Protein AF-K1UP90-F1 (afdb_monomer_lite)

InterPro domains:
  IPR000192 Aminotransferase class V domain [PF00266] (1-72)
  IPR015421 Pyridoxal phosphate-dependent transferase, major domain [G3DSA:3.40.640.10] (2-73)
  IPR015424 Pyridoxal phosphate-dependent transferase [SSF53383] (2-72)

Secondary structure (DSSP, 8-state):
-HHHHHHHHHHHT--GGG----SSHHHHHHHHHHHHHHHTTTT--EEE--TTS-HHHHHHHHHHHTTT-EEE-

Sequence (73 aa):
MDHARQTIADSLGAKPEEIYFTAGGSESDNWALKATAEAYASKGKHIITTKIEHHAILHTCEYLEKRGFEITI

Foldseek 3Di:
DQVVLVVVCVVVVHDSVPDDDDPDDLVVLLCVPVVVQVVCVVVAQEEEDDPPDDPSNVVSVVVSVVVVHHYHD

Structure (mmCIF, N/CA/C/O backbone):
data_AF-K1UP90-F1
#
_entry.id   AF-K1UP90-F1
#
loop_
_atom_site.group_PDB
_atom_site.id
_atom_site.type_symbol
_atom_site.label_atom_id
_atom_site.label_alt_id
_atom_site.label_comp_id
_atom_site.label_asym_id
_atom_site.label_entity_id
_atom_site.label_seq_id
_atom_site.pdbx_PDB_ins_code
_atom_site.Cartn_x
_atom_site.Cartn_y
_atom_site.Cartn_z
_atom_site.occupancy
_atom_site.B_iso_or_equiv
_atom_site.auth_seq_id
_atom_site.auth_comp_id
_atom_site.auth_asym_id
_atom_site.auth_atom_id
_atom_site.pdbx_PDB_model_num
ATOM 1 N N . MET A 1 1 ? 11.531 8.262 -21.154 1.00 58.81 1 MET A N 1
ATOM 2 C CA . MET A 1 1 ? 10.848 7.744 -19.947 1.00 58.81 1 MET A CA 1
ATOM 3 C C . MET A 1 1 ? 10.071 6.470 -20.250 1.00 58.81 1 MET A C 1
ATOM 5 O O . MET A 1 1 ? 10.119 5.557 -19.437 1.00 58.81 1 MET A O 1
ATOM 9 N N . ASP A 1 2 ? 9.439 6.372 -21.421 1.00 69.25 2 ASP A N 1
ATOM 10 C CA . ASP A 1 2 ? 8.577 5.233 -21.776 1.00 69.25 2 ASP A CA 1
ATOM 11 C C .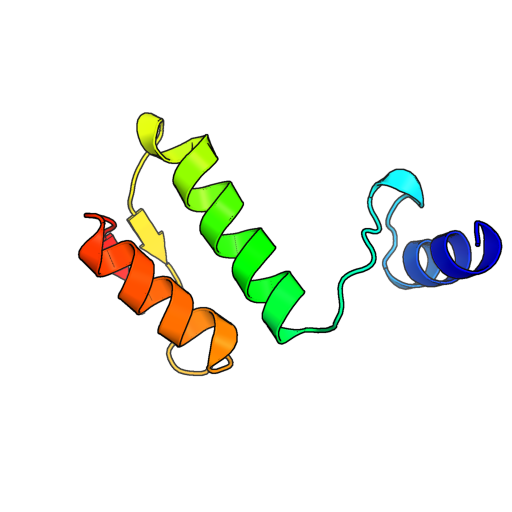 ASP A 1 2 ? 9.304 3.881 -21.787 1.00 69.25 2 ASP A C 1
ATOM 13 O O . ASP A 1 2 ? 8.766 2.904 -21.280 1.00 69.25 2 ASP A O 1
ATOM 17 N N . HIS A 1 3 ? 10.571 3.832 -22.221 1.00 89.19 3 HIS A N 1
ATOM 18 C CA . HIS A 1 3 ? 11.362 2.594 -22.169 1.00 89.19 3 HIS A CA 1
ATOM 19 C C . HIS A 1 3 ? 11.575 2.053 -20.750 1.00 89.19 3 HIS A C 1
ATOM 21 O O . HIS A 1 3 ? 11.415 0.860 -20.538 1.00 89.19 3 HIS A O 1
ATOM 27 N N . ALA A 1 4 ? 11.894 2.906 -19.768 1.00 95.12 4 ALA A N 1
ATOM 28 C CA . ALA A 1 4 ? 12.107 2.451 -18.390 1.00 95.12 4 ALA A CA 1
ATOM 29 C C . ALA A 1 4 ? 10.811 1.904 -17.777 1.00 95.12 4 ALA A C 1
ATOM 31 O O . ALA A 1 4 ? 10.825 0.892 -17.080 1.00 95.12 4 ALA A O 1
ATOM 32 N N . ARG A 1 5 ? 9.684 2.559 -18.081 1.00 96.50 5 ARG A N 1
ATOM 33 C CA . ARG A 1 5 ? 8.358 2.116 -17.653 1.00 96.50 5 ARG A CA 1
ATOM 34 C C . ARG A 1 5 ? 8.008 0.759 -18.262 1.00 96.50 5 ARG A C 1
ATOM 36 O O . ARG A 1 5 ? 7.607 -0.132 -17.525 1.00 96.50 5 ARG A O 1
ATOM 43 N N . GLN A 1 6 ? 8.242 0.592 -19.565 1.00 96.94 6 GLN A N 1
ATOM 44 C CA . GLN A 1 6 ? 8.053 -0.679 -20.265 1.00 96.94 6 GLN A CA 1
ATOM 45 C C . GLN A 1 6 ? 8.924 -1.790 -19.667 1.00 96.94 6 GLN A C 1
ATOM 47 O O . GLN A 1 6 ? 8.412 -2.854 -19.354 1.00 96.94 6 GLN A O 1
ATOM 52 N N . THR A 1 7 ? 10.213 -1.534 -19.422 1.00 97.69 7 THR A N 1
ATOM 53 C CA . THR A 1 7 ? 11.125 -2.536 -18.846 1.00 97.69 7 THR A CA 1
ATOM 54 C C . THR A 1 7 ? 10.679 -3.017 -17.463 1.00 97.69 7 THR A C 1
ATOM 56 O O . THR A 1 7 ? 10.773 -4.206 -17.169 1.00 97.69 7 THR A O 1
ATOM 59 N N . ILE A 1 8 ? 10.195 -2.110 -16.609 1.00 96.94 8 ILE A N 1
ATOM 60 C CA . ILE A 1 8 ? 9.659 -2.473 -15.288 1.00 96.94 8 ILE A CA 1
ATOM 61 C C . ILE A 1 8 ? 8.330 -3.225 -15.433 1.00 96.94 8 ILE A C 1
ATOM 63 O O . ILE A 1 8 ? 8.105 -4.209 -14.739 1.00 96.94 8 ILE A O 1
ATOM 67 N N . ALA A 1 9 ? 7.454 -2.783 -16.336 1.00 97.62 9 ALA A N 1
ATOM 68 C CA . ALA A 1 9 ? 6.173 -3.436 -16.577 1.00 97.62 9 ALA A CA 1
ATOM 69 C C . ALA A 1 9 ? 6.355 -4.882 -17.065 1.00 97.62 9 ALA A C 1
ATOM 71 O O . ALA A 1 9 ? 5.748 -5.795 -16.507 1.00 97.62 9 ALA A O 1
ATOM 72 N N . ASP A 1 10 ? 7.264 -5.104 -18.017 1.00 97.75 10 ASP A N 1
ATOM 73 C CA . ASP A 1 10 ? 7.566 -6.427 -18.570 1.00 97.75 10 ASP A CA 1
ATOM 74 C C . ASP A 1 10 ? 8.107 -7.392 -17.505 1.00 97.75 10 ASP A C 1
ATOM 76 O O . ASP A 1 10 ? 7.754 -8.571 -17.508 1.00 97.75 10 ASP A O 1
ATOM 80 N N . SER A 1 11 ? 8.931 -6.913 -16.563 1.00 98.00 11 SER A N 1
ATOM 81 C CA . SER A 1 11 ? 9.478 -7.761 -15.493 1.00 98.00 11 SER A CA 1
ATOM 82 C C . SER A 1 11 ? 8.444 -8.144 -14.429 1.00 98.00 11 SER A C 1
ATOM 84 O O . SER A 1 11 ? 8.621 -9.152 -13.744 1.00 98.00 11 SER A O 1
ATOM 86 N N . LEU A 1 12 ? 7.362 -7.369 -14.314 1.00 97.19 12 LEU A N 1
ATOM 87 C CA . LEU A 1 12 ? 6.268 -7.582 -13.365 1.00 97.19 12 LEU A CA 1
ATOM 88 C C . LEU A 1 12 ? 5.016 -8.203 -14.009 1.00 97.19 12 LEU A C 1
ATOM 90 O O . LEU A 1 12 ? 4.077 -8.545 -13.294 1.00 97.19 12 LEU A O 1
ATOM 94 N N . GLY A 1 13 ? 4.978 -8.349 -15.340 1.00 97.50 13 GLY A N 1
ATOM 95 C CA . GLY A 1 13 ? 3.783 -8.784 -16.072 1.00 97.50 13 GLY A CA 1
ATOM 96 C C . GLY A 1 13 ? 2.638 -7.761 -16.044 1.00 97.50 13 GLY A C 1
ATOM 97 O O . GLY A 1 13 ? 1.474 -8.144 -16.156 1.00 97.50 13 GLY A O 1
ATOM 98 N N . ALA A 1 14 ? 2.963 -6.480 -15.868 1.00 97.56 14 ALA A N 1
ATOM 99 C CA . ALA A 1 14 ? 2.018 -5.368 -15.826 1.00 97.56 14 ALA A CA 1
ATOM 100 C C . ALA A 1 14 ? 1.984 -4.617 -17.166 1.00 97.56 14 ALA A C 1
ATOM 102 O O . ALA A 1 14 ? 2.819 -4.828 -18.048 1.00 97.56 14 ALA A O 1
ATOM 103 N N . LYS A 1 15 ? 1.033 -3.698 -17.321 1.00 97.56 15 LYS A N 1
ATOM 104 C CA . LYS A 1 15 ? 1.045 -2.719 -18.411 1.00 97.56 15 LYS A CA 1
ATOM 105 C C . LYS A 1 15 ? 1.893 -1.507 -18.025 1.00 97.56 15 LYS A C 1
ATOM 107 O O . LYS A 1 15 ? 1.919 -1.136 -16.850 1.00 97.56 15 LYS A O 1
ATOM 112 N N . PRO A 1 16 ? 2.539 -0.822 -18.984 1.00 96.31 16 PRO A N 1
ATOM 113 C CA . PRO A 1 16 ? 3.283 0.397 -18.692 1.00 96.31 16 PRO A CA 1
ATOM 114 C C . PRO A 1 16 ? 2.441 1.426 -17.935 1.00 96.31 16 PRO A C 1
ATOM 116 O O . PRO A 1 16 ? 2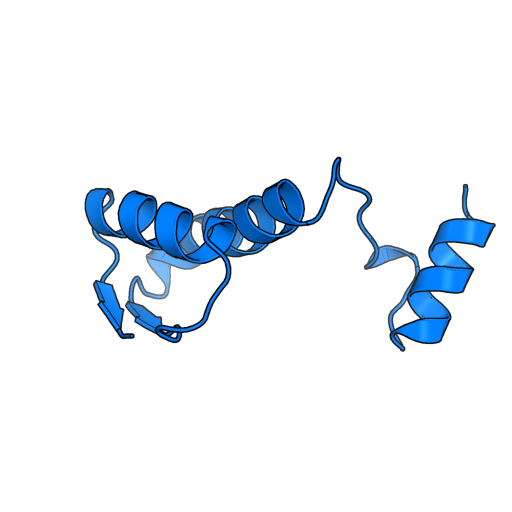.942 2.036 -16.999 1.00 96.31 16 PRO A O 1
ATOM 119 N N . GLU A 1 17 ? 1.156 1.577 -18.268 1.00 96.38 17 GLU A N 1
ATOM 120 C CA . GLU A 1 17 ? 0.261 2.551 -17.626 1.00 96.38 17 GLU A CA 1
ATOM 121 C C . GLU A 1 17 ? -0.022 2.249 -16.143 1.00 96.38 17 GLU A C 1
ATOM 123 O O . GLU A 1 17 ? -0.472 3.137 -15.423 1.00 96.38 17 GLU A O 1
ATOM 128 N N . GLU A 1 18 ? 0.261 1.030 -15.673 1.00 96.06 18 GLU A N 1
ATOM 129 C CA . GLU A 1 18 ? 0.092 0.607 -14.275 1.00 96.06 18 GLU A CA 1
ATOM 130 C C . GLU A 1 18 ? 1.332 0.902 -13.415 1.00 96.06 18 GLU A C 1
ATOM 132 O O . GLU A 1 18 ? 1.282 0.811 -12.189 1.00 96.06 18 GLU A O 1
ATOM 137 N N . ILE A 1 19 ? 2.455 1.281 -14.033 1.00 96.62 19 ILE A N 1
ATOM 138 C CA . ILE A 1 19 ? 3.681 1.631 -13.315 1.00 96.62 19 ILE A CA 1
ATOM 139 C C . ILE A 1 19 ? 3.622 3.103 -12.924 1.00 96.62 19 ILE A C 1
ATOM 141 O O . ILE A 1 19 ? 3.559 3.971 -13.791 1.00 96.62 19 ILE A O 1
ATOM 145 N N . TYR A 1 20 ? 3.743 3.402 -11.633 1.00 95.88 20 TYR A N 1
ATOM 146 C CA . TYR A 1 20 ? 3.842 4.765 -11.107 1.00 95.88 20 TYR A CA 1
ATOM 147 C C . TYR A 1 20 ? 5.209 4.963 -10.451 1.00 95.88 20 TYR A C 1
ATOM 149 O O . TYR A 1 20 ? 5.618 4.176 -9.601 1.00 95.88 20 TYR A O 1
ATOM 157 N N . PHE A 1 21 ? 5.931 6.010 -10.858 1.00 96.38 21 PHE A N 1
ATOM 158 C CA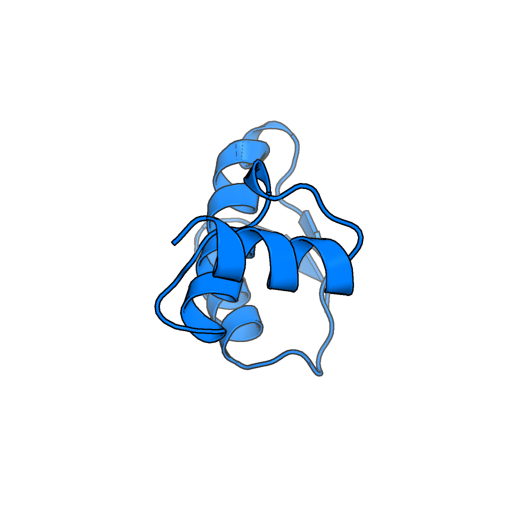 . PHE A 1 21 ? 7.207 6.358 -10.235 1.00 96.38 21 PHE A CA 1
ATOM 159 C C . PHE A 1 21 ? 6.948 7.207 -8.992 1.00 96.38 21 PHE A C 1
ATOM 161 O O . PHE A 1 21 ? 6.311 8.255 -9.085 1.00 96.38 21 PHE A O 1
ATOM 168 N N . THR A 1 22 ? 7.472 6.755 -7.859 1.00 96.75 22 THR A N 1
ATOM 169 C CA . THR A 1 22 ? 7.506 7.468 -6.576 1.00 96.75 22 THR A CA 1
ATOM 170 C C . THR A 1 22 ? 8.965 7.755 -6.201 1.00 96.75 22 THR A C 1
ATOM 172 O O . THR A 1 22 ? 9.894 7.329 -6.894 1.00 96.75 22 THR A O 1
ATOM 175 N N . ALA A 1 23 ? 9.199 8.462 -5.101 1.00 96.44 23 ALA A N 1
ATOM 176 C CA . ALA A 1 23 ? 10.526 8.708 -4.548 1.00 96.44 23 ALA A CA 1
ATOM 177 C C . ALA A 1 23 ? 11.166 7.458 -3.908 1.00 96.44 23 ALA A C 1
ATOM 179 O O . ALA A 1 23 ? 12.359 7.480 -3.602 1.00 96.44 23 ALA A O 1
ATOM 180 N N . GLY A 1 24 ? 10.414 6.369 -3.701 1.00 96.44 24 GLY A N 1
ATOM 181 C CA . GLY A 1 24 ? 10.937 5.106 -3.176 1.00 96.44 24 GLY A CA 1
ATOM 182 C C . GLY A 1 24 ? 9.877 4.216 -2.522 1.00 96.44 24 GLY A C 1
ATOM 183 O O . GLY A 1 24 ? 8.700 4.565 -2.460 1.00 96.44 24 GLY A O 1
ATOM 184 N N . GLY A 1 25 ? 10.318 3.071 -1.984 1.00 96.56 25 GLY A N 1
ATOM 185 C CA . GLY A 1 25 ? 9.434 2.054 -1.392 1.00 96.56 25 GLY A CA 1
ATOM 186 C C . GLY A 1 25 ? 8.535 2.594 -0.277 1.00 96.56 25 GLY A C 1
ATOM 187 O O . GLY A 1 25 ? 7.334 2.364 -0.298 1.00 96.56 25 GLY A O 1
ATOM 188 N N . SER A 1 26 ? 9.077 3.414 0.630 1.00 96.81 26 SER A N 1
ATOM 189 C CA . SER A 1 26 ? 8.288 4.001 1.721 1.00 96.81 26 SER A CA 1
ATOM 190 C C . SER A 1 26 ? 7.139 4.893 1.237 1.00 96.81 26 SER A C 1
ATOM 192 O O . SER A 1 26 ? 6.078 4.898 1.861 1.00 96.81 26 SER A O 1
ATOM 194 N N . GLU A 1 27 ? 7.334 5.655 0.153 1.00 97.75 27 GLU A N 1
ATOM 195 C CA . GLU A 1 27 ? 6.264 6.477 -0.429 1.00 97.75 27 GLU A CA 1
ATOM 196 C C . GLU A 1 27 ? 5.243 5.602 -1.159 1.00 97.75 27 GLU A C 1
ATOM 198 O O . GLU A 1 27 ? 4.043 5.810 -0.987 1.00 97.75 27 GLU A O 1
ATOM 203 N N . SER A 1 28 ? 5.704 4.593 -1.907 1.00 98.06 28 SER A N 1
ATOM 204 C CA . SER A 1 28 ? 4.830 3.626 -2.581 1.00 98.06 28 SER A CA 1
ATOM 205 C C . SER A 1 28 ? 3.910 2.897 -1.600 1.00 98.06 28 SER A C 1
ATOM 207 O O . SER A 1 28 ? 2.702 2.870 -1.822 1.00 98.06 28 SER A O 1
ATOM 209 N N . ASP A 1 29 ? 4.456 2.376 -0.498 1.00 98.12 29 ASP A N 1
ATOM 210 C CA . ASP A 1 29 ? 3.700 1.671 0.544 1.00 98.12 29 ASP A CA 1
ATOM 211 C C . ASP A 1 29 ? 2.644 2.585 1.179 1.00 98.12 29 ASP A C 1
ATOM 213 O O . ASP A 1 29 ? 1.467 2.228 1.283 1.00 98.12 29 ASP A O 1
ATOM 217 N N . ASN A 1 30 ? 3.053 3.804 1.554 1.00 96.94 30 ASN A N 1
ATOM 218 C CA . ASN A 1 30 ? 2.150 4.789 2.146 1.00 96.94 30 ASN A CA 1
ATOM 219 C C . ASN A 1 30 ? 1.023 5.162 1.184 1.00 96.94 30 ASN A C 1
ATOM 221 O O . ASN A 1 30 ? -0.136 5.221 1.594 1.00 96.94 30 ASN A O 1
ATOM 225 N N . TRP A 1 31 ? 1.350 5.426 -0.083 1.00 97.81 31 TRP A N 1
ATOM 226 C CA . TRP A 1 31 ? 0.362 5.797 -1.087 1.00 97.81 31 TRP A CA 1
ATOM 227 C C . TRP A 1 31 ? -0.622 4.658 -1.336 1.00 97.81 31 TRP A C 1
ATOM 229 O O . TRP A 1 31 ? -1.829 4.872 -1.212 1.00 97.81 31 TRP A O 1
ATOM 239 N N . ALA A 1 32 ? -0.120 3.450 -1.603 1.00 97.69 32 ALA A N 1
ATOM 240 C CA . ALA A 1 32 ? -0.944 2.285 -1.897 1.00 97.69 32 ALA A CA 1
ATOM 241 C C . ALA A 1 32 ? -1.921 1.977 -0.757 1.00 97.69 32 ALA A C 1
ATOM 243 O O . ALA A 1 32 ? -3.114 1.799 -1.008 1.00 97.69 32 ALA A O 1
ATOM 244 N N . LEU A 1 33 ? -1.452 1.974 0.494 1.00 97.88 33 LEU A N 1
ATOM 245 C CA . LEU A 1 33 ? -2.287 1.631 1.642 1.00 97.88 33 LEU A CA 1
ATOM 246 C C . LEU A 1 33 ? -3.242 2.766 2.024 1.00 97.88 33 LEU A C 1
ATOM 248 O O . LEU A 1 33 ? -4.454 2.558 2.102 1.00 97.88 33 LEU A O 1
ATOM 252 N N . LYS A 1 34 ? -2.725 3.984 2.227 1.00 97.25 34 LYS A N 1
ATOM 253 C CA . LYS A 1 34 ? -3.543 5.113 2.684 1.00 97.25 34 LYS A CA 1
ATOM 254 C C . LYS A 1 34 ? -4.585 5.513 1.645 1.00 97.25 34 LYS A C 1
ATOM 256 O O . LYS A 1 34 ? -5.755 5.651 1.996 1.00 97.25 34 LYS A O 1
ATOM 261 N N . ALA A 1 35 ? -4.185 5.694 0.384 1.00 97.00 35 ALA A N 1
ATOM 262 C CA . ALA A 1 35 ? -5.110 6.160 -0.647 1.00 97.00 35 ALA A CA 1
ATOM 263 C C . ALA A 1 35 ? -6.223 5.135 -0.892 1.00 97.00 35 ALA A C 1
ATOM 265 O O . ALA A 1 35 ? -7.386 5.516 -1.006 1.00 97.00 35 ALA A O 1
ATOM 266 N N . THR A 1 36 ? -5.890 3.841 -0.899 1.00 97.56 36 THR A N 1
ATOM 267 C CA . THR A 1 36 ? -6.878 2.767 -1.057 1.00 97.56 36 THR A CA 1
ATOM 268 C C . THR A 1 36 ? -7.837 2.714 0.129 1.00 97.56 36 THR A C 1
ATOM 270 O O . THR A 1 36 ? -9.052 2.709 -0.072 1.00 97.56 36 THR A O 1
ATOM 273 N N . ALA A 1 37 ? -7.319 2.732 1.361 1.00 97.69 37 ALA A N 1
ATOM 274 C CA . ALA A 1 37 ? -8.143 2.706 2.566 1.00 97.69 37 ALA A CA 1
ATOM 275 C C . ALA A 1 37 ? -9.129 3.885 2.606 1.00 97.69 37 ALA A C 1
ATOM 277 O O . ALA A 1 37 ? -10.318 3.700 2.863 1.00 97.69 37 ALA A O 1
ATOM 278 N N . GLU A 1 38 ? -8.662 5.097 2.296 1.00 96.38 38 GLU A N 1
ATOM 279 C CA . GLU A 1 38 ? -9.497 6.300 2.302 1.00 96.38 38 GLU A CA 1
ATOM 280 C C . GLU A 1 38 ? -10.510 6.316 1.148 1.00 96.38 38 GLU A C 1
ATOM 282 O O . GLU A 1 38 ? -11.679 6.637 1.372 1.00 96.38 38 GLU A O 1
ATOM 287 N N . ALA A 1 39 ? -10.108 5.915 -0.064 1.00 97.88 39 ALA A N 1
ATOM 288 C CA . ALA A 1 39 ? -10.994 5.875 -1.229 1.00 97.88 39 ALA A CA 1
ATOM 289 C C . ALA A 1 39 ? -12.131 4.850 -1.080 1.00 97.88 39 ALA A C 1
ATOM 291 O O . ALA A 1 39 ? -13.241 5.079 -1.566 1.00 97.88 39 ALA A O 1
ATOM 292 N N . TYR A 1 40 ? -11.876 3.733 -0.392 1.00 97.56 40 TYR A N 1
ATOM 293 C CA . TYR A 1 40 ? -12.848 2.655 -0.192 1.00 97.56 40 TYR A CA 1
ATOM 294 C C . TYR A 1 40 ? -13.462 2.614 1.211 1.00 97.56 40 TYR A C 1
ATOM 296 O O . TYR A 1 40 ? -14.197 1.676 1.519 1.00 97.56 40 TYR A O 1
ATOM 304 N N . ALA A 1 41 ? -13.263 3.650 2.030 1.00 96.50 41 ALA A N 1
ATOM 305 C CA . ALA A 1 41 ? -13.758 3.709 3.408 1.00 96.50 41 ALA A CA 1
ATOM 306 C C . ALA A 1 41 ? -15.283 3.517 3.543 1.00 96.50 41 ALA A C 1
ATOM 308 O O . ALA A 1 41 ? -15.765 3.102 4.596 1.00 96.50 41 ALA A O 1
ATOM 309 N N . SER A 1 42 ? -16.055 3.822 2.493 1.00 97.00 42 SER A N 1
ATOM 310 C CA . SER A 1 42 ? -17.507 3.596 2.444 1.00 97.00 42 SER A CA 1
ATOM 311 C C . SER A 1 42 ? -17.897 2.128 2.251 1.00 97.00 42 SER A C 1
ATOM 313 O O . SER A 1 42 ? -19.022 1.755 2.573 1.00 97.00 42 SER A O 1
ATOM 315 N N . LYS A 1 43 ? -16.989 1.293 1.734 1.00 97.12 43 LYS A N 1
ATOM 316 C CA . LYS A 1 43 ? -17.203 -0.148 1.532 1.00 97.12 43 LYS A CA 1
ATOM 317 C C . LYS A 1 43 ? -16.784 -0.983 2.740 1.00 97.12 43 LYS A C 1
ATOM 319 O O . LYS A 1 43 ? -17.223 -2.119 2.870 1.00 97.12 43 LYS A O 1
ATOM 324 N N . GLY A 1 44 ? -15.938 -0.434 3.604 1.00 97.00 44 GLY A N 1
ATOM 325 C CA . GLY A 1 44 ? -15.432 -1.101 4.792 1.00 97.00 44 GLY A CA 1
ATOM 326 C C . GLY A 1 44 ? -14.203 -0.386 5.336 1.00 97.00 44 GLY A C 1
ATOM 327 O O . GLY A 1 44 ? -13.555 0.386 4.631 1.00 97.00 44 GLY A O 1
ATOM 328 N N . LYS A 1 45 ? -13.894 -0.641 6.607 1.00 97.62 45 LYS A N 1
ATOM 329 C CA . LYS A 1 45 ? -12.746 -0.048 7.306 1.00 97.62 45 LYS A CA 1
ATOM 330 C C . LYS A 1 45 ? -11.888 -1.083 8.032 1.00 97.62 45 LYS A C 1
ATOM 332 O O . LYS A 1 45 ? -11.160 -0.725 8.947 1.00 97.62 45 LYS A O 1
ATOM 337 N N . HIS A 1 46 ? 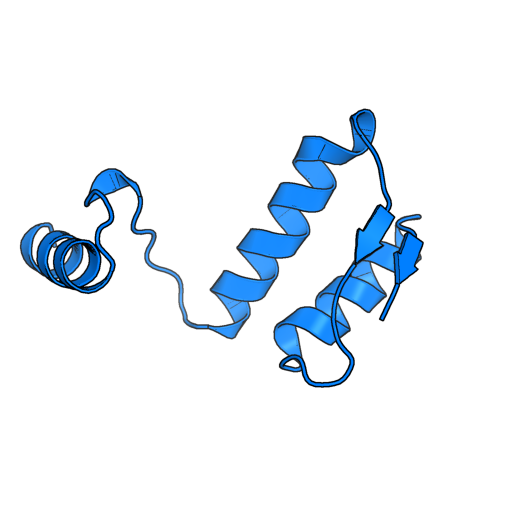-11.987 -2.351 7.641 1.00 98.38 46 HIS A N 1
ATOM 338 C CA . HIS A 1 46 ? -11.174 -3.428 8.198 1.00 98.38 46 HIS A CA 1
ATOM 339 C C . HIS A 1 46 ? -10.013 -3.742 7.254 1.00 98.38 46 HIS A C 1
ATOM 341 O O . HIS A 1 46 ? -10.230 -3.958 6.061 1.00 98.38 46 HIS A O 1
ATOM 347 N N . ILE A 1 47 ? -8.789 -3.721 7.777 1.00 98.06 47 ILE A N 1
ATOM 348 C CA . ILE A 1 47 ? -7.555 -4.006 7.041 1.00 98.06 47 ILE A CA 1
ATOM 349 C C . ILE A 1 47 ? -6.835 -5.146 7.760 1.00 98.06 47 ILE A C 1
ATOM 351 O O . ILE A 1 47 ? -6.721 -5.154 8.983 1.00 98.06 47 ILE A O 1
ATOM 355 N N . ILE A 1 48 ? -6.327 -6.103 6.990 1.00 97.88 48 ILE A N 1
ATOM 356 C CA . ILE A 1 48 ? -5.555 -7.237 7.499 1.00 97.88 48 ILE A CA 1
ATOM 357 C C . ILE A 1 48 ? -4.127 -7.101 6.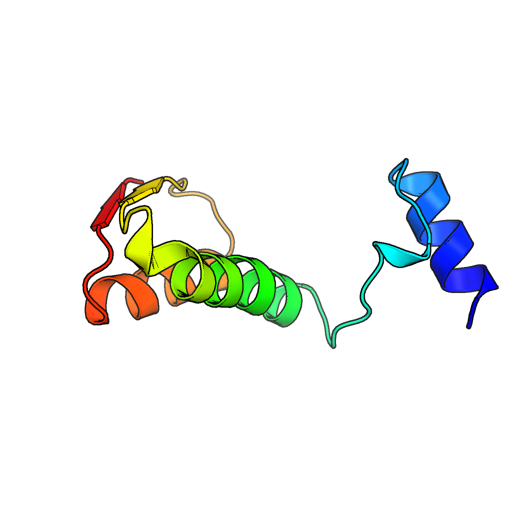972 1.00 97.88 48 ILE A C 1
ATOM 359 O O . ILE A 1 48 ? -3.930 -6.867 5.781 1.00 97.88 48 ILE A O 1
ATOM 363 N N . THR A 1 49 ? -3.144 -7.230 7.856 1.00 97.44 49 THR A N 1
ATOM 364 C CA . THR A 1 49 ? -1.713 -7.169 7.541 1.00 97.44 49 THR A CA 1
ATOM 365 C C . THR A 1 49 ? -0.938 -8.203 8.368 1.00 97.44 49 THR A C 1
ATOM 367 O O . THR A 1 49 ? -1.560 -9.054 8.998 1.00 97.44 49 THR A O 1
ATOM 370 N N . THR A 1 50 ? 0.399 -8.179 8.350 1.00 97.50 50 THR A N 1
ATOM 371 C CA . THR A 1 50 ? 1.253 -9.104 9.117 1.00 97.50 50 THR A CA 1
ATOM 372 C C . THR A 1 50 ? 2.205 -8.373 10.068 1.00 97.50 50 THR A C 1
ATOM 374 O O . THR A 1 50 ? 2.514 -7.193 9.901 1.00 97.50 50 THR A O 1
ATOM 377 N N . LYS A 1 51 ? 2.723 -9.080 11.084 1.00 95.50 51 LYS A N 1
ATOM 378 C CA . LYS A 1 51 ? 3.668 -8.500 12.065 1.00 95.50 51 LYS A CA 1
ATOM 379 C C . LYS A 1 51 ? 5.066 -8.234 11.503 1.00 95.50 51 LYS A C 1
ATOM 381 O O . LYS A 1 51 ? 5.859 -7.578 12.171 1.00 95.50 51 LYS A O 1
ATOM 386 N N . ILE A 1 52 ? 5.390 -8.790 10.336 1.00 96.94 52 ILE A N 1
ATOM 387 C CA . ILE A 1 52 ? 6.737 -8.748 9.747 1.00 96.94 52 ILE A CA 1
ATOM 388 C C . ILE A 1 52 ? 6.876 -7.695 8.642 1.00 96.94 52 ILE A C 1
ATOM 390 O O . ILE A 1 52 ? 7.920 -7.630 7.994 1.00 96.94 52 ILE A O 1
ATOM 394 N N . GLU A 1 53 ? 5.838 -6.888 8.417 1.00 97.81 53 GLU A N 1
ATOM 395 C CA . GLU A 1 53 ? 5.863 -5.836 7.406 1.00 97.81 53 GLU A CA 1
ATOM 396 C C . GLU A 1 53 ? 6.912 -4.760 7.704 1.00 97.81 53 GLU A C 1
ATOM 398 O O . GLU A 1 53 ? 7.308 -4.506 8.845 1.00 97.81 53 GLU A O 1
ATOM 403 N N . HIS A 1 54 ? 7.340 -4.073 6.647 1.00 96.31 54 HIS A N 1
ATOM 404 C CA . HIS A 1 54 ? 8.220 -2.921 6.767 1.00 96.31 54 HIS A CA 1
ATOM 405 C C . HIS A 1 54 ? 7.553 -1.781 7.566 1.00 96.31 54 HIS A C 1
ATOM 407 O O . HIS A 1 54 ? 6.335 -1.593 7.527 1.00 96.31 54 HIS A O 1
ATOM 413 N N . HIS A 1 55 ? 8.360 -0.951 8.241 1.00 96.06 55 HIS A N 1
ATOM 414 C CA . HIS A 1 55 ? 7.886 0.169 9.071 1.00 96.06 55 HIS A CA 1
ATOM 415 C C . HIS A 1 55 ? 6.969 1.138 8.313 1.00 96.06 55 HIS A C 1
ATOM 417 O O . HIS A 1 55 ? 6.093 1.748 8.920 1.00 96.06 55 HIS A O 1
ATOM 423 N N . ALA A 1 56 ? 7.148 1.275 6.994 1.00 96.62 56 ALA A N 1
ATOM 424 C CA . ALA A 1 56 ? 6.268 2.097 6.169 1.00 96.62 56 ALA A CA 1
ATOM 425 C C . ALA A 1 56 ? 4.810 1.620 6.242 1.00 96.62 56 ALA A C 1
ATOM 427 O O . ALA A 1 56 ? 3.937 2.454 6.425 1.00 96.62 56 ALA A O 1
ATOM 428 N N . ILE A 1 57 ? 4.553 0.309 6.196 1.00 97.81 57 ILE A N 1
ATOM 429 C CA . ILE A 1 57 ? 3.205 -0.259 6.328 1.00 97.81 57 ILE A CA 1
ATOM 430 C C . ILE A 1 57 ? 2.710 -0.157 7.770 1.00 97.81 57 ILE A C 1
ATOM 432 O O . ILE A 1 57 ? 1.604 0.329 7.997 1.00 97.81 57 ILE A O 1
ATOM 436 N N . LEU A 1 58 ? 3.528 -0.562 8.749 1.00 97.19 58 LEU A N 1
ATOM 437 C CA . LEU A 1 58 ? 3.123 -0.580 10.160 1.00 97.19 58 LEU A CA 1
ATOM 438 C C . LEU A 1 58 ? 2.726 0.818 10.659 1.00 97.19 58 LEU A C 1
ATOM 440 O O . LEU A 1 58 ? 1.644 0.990 11.217 1.00 97.19 58 LEU A O 1
ATOM 444 N N . HIS A 1 59 ? 3.536 1.841 10.373 1.00 97.12 59 HIS A N 1
ATOM 445 C CA . HIS A 1 59 ? 3.212 3.216 10.756 1.00 97.12 59 HIS A CA 1
ATOM 446 C C . HIS A 1 59 ? 1.989 3.764 10.001 1.00 97.12 59 HIS A C 1
ATOM 448 O O . HIS A 1 59 ? 1.219 4.550 10.560 1.00 97.12 59 HIS A O 1
ATOM 454 N N . THR A 1 60 ? 1.770 3.365 8.740 1.00 97.44 60 THR A N 1
ATOM 455 C CA . THR A 1 60 ? 0.545 3.737 8.016 1.00 97.44 60 THR A CA 1
ATOM 456 C C . THR A 1 60 ? -0.687 3.068 8.630 1.00 97.44 60 THR A C 1
ATOM 458 O O . THR A 1 60 ? -1.717 3.731 8.759 1.00 97.44 60 THR A O 1
ATOM 461 N N . CYS A 1 61 ? -0.596 1.811 9.074 1.00 97.69 61 CYS A N 1
ATOM 462 C CA . CYS A 1 61 ? -1.666 1.143 9.818 1.00 97.69 61 CYS A CA 1
ATOM 463 C C . CYS A 1 61 ? -1.988 1.884 11.124 1.00 97.69 61 CYS A C 1
ATOM 465 O O . CYS A 1 61 ? -3.145 2.234 11.334 1.00 97.69 61 CYS A O 1
ATOM 467 N N . GLU A 1 62 ? -0.987 2.234 11.939 1.00 97.00 62 GLU A N 1
ATOM 468 C CA . GLU A 1 62 ? -1.185 3.023 13.171 1.00 97.00 62 GLU A CA 1
ATOM 469 C C . GLU A 1 62 ? -1.846 4.388 12.897 1.00 97.00 62 GLU A C 1
ATOM 471 O O . GLU A 1 62 ? -2.654 4.896 13.683 1.00 97.00 62 GLU A O 1
ATOM 476 N N . TYR A 1 63 ? -1.495 5.022 11.774 1.00 97.25 63 TYR A N 1
ATOM 477 C CA . TYR A 1 63 ? -2.132 6.260 11.327 1.00 97.25 63 TYR A CA 1
ATOM 478 C C . TYR A 1 63 ? -3.609 6.050 10.959 1.00 97.25 63 TYR A C 1
ATOM 480 O O . TYR A 1 63 ? -4.451 6.891 11.291 1.00 97.25 63 TYR A O 1
ATOM 488 N N . LEU A 1 64 ? -3.937 4.947 10.284 1.00 97.56 64 LEU A N 1
ATOM 489 C CA . LEU A 1 64 ? -5.304 4.610 9.887 1.00 97.56 64 LEU A CA 1
ATOM 490 C C . LEU A 1 64 ? -6.160 4.160 11.081 1.00 97.56 64 LEU A C 1
ATOM 492 O O . LEU A 1 64 ? -7.324 4.556 11.154 1.00 97.56 64 LEU A O 1
ATOM 496 N N . GLU A 1 65 ? -5.602 3.448 12.063 1.00 97.31 65 GLU A N 1
ATOM 497 C CA . GLU A 1 65 ? -6.296 3.113 13.320 1.00 97.31 65 GLU A CA 1
ATOM 498 C C . GLU A 1 65 ? -6.819 4.365 14.020 1.00 97.31 65 GLU A C 1
ATOM 500 O O . GLU A 1 65 ? -7.998 4.456 14.370 1.00 97.31 65 GLU A O 1
ATOM 505 N N . LYS A 1 66 ? -5.980 5.405 14.117 1.00 97.50 66 LYS A N 1
ATOM 506 C CA . LYS A 1 66 ? -6.363 6.714 14.680 1.00 97.50 66 LYS A CA 1
ATOM 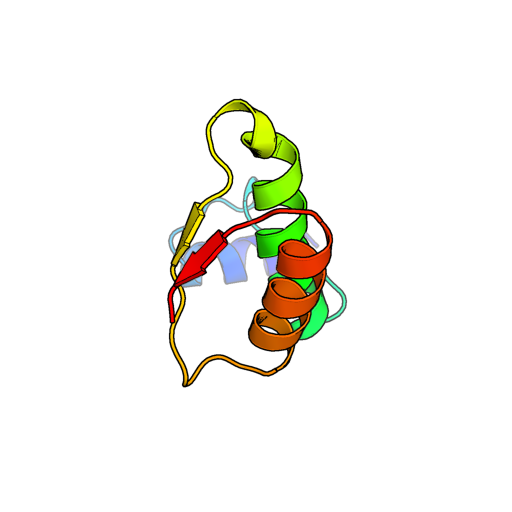507 C C . LYS A 1 66 ? -7.490 7.405 13.900 1.00 97.50 66 LYS A C 1
ATOM 509 O O . LYS A 1 66 ? -8.101 8.341 14.412 1.00 97.50 66 LYS A O 1
ATOM 514 N N . ARG A 1 67 ? -7.777 6.968 12.669 1.00 96.38 67 ARG A N 1
ATOM 515 C CA . ARG A 1 67 ? -8.857 7.466 11.794 1.00 96.38 67 ARG A CA 1
ATOM 516 C C . ARG A 1 67 ? -10.077 6.533 11.770 1.00 96.38 67 ARG A C 1
ATOM 518 O O . ARG A 1 67 ? -10.991 6.740 10.968 1.00 96.38 67 ARG A O 1
ATOM 525 N N . GLY A 1 68 ? -10.119 5.547 12.667 1.00 97.06 68 GLY A N 1
ATOM 526 C CA . GLY A 1 68 ? -11.247 4.638 12.850 1.00 97.06 68 GLY A CA 1
ATOM 527 C C . GLY A 1 68 ? -11.257 3.455 11.885 1.00 97.06 68 GLY A C 1
ATOM 528 O O . GLY A 1 68 ? -12.338 2.959 11.569 1.00 97.06 68 GLY A O 1
ATOM 529 N N . PHE A 1 69 ? -10.088 3.050 11.381 1.00 98.31 69 PHE A N 1
ATOM 530 C CA . PHE A 1 69 ? -9.919 1.749 10.737 1.00 98.31 69 PHE A CA 1
ATOM 531 C C . PHE A 1 69 ? -9.625 0.678 11.789 1.00 98.31 69 PHE A C 1
ATOM 533 O O . PHE A 1 69 ? -8.940 0.936 12.773 1.00 98.31 69 PHE A O 1
ATOM 540 N N . GLU A 1 70 ? -10.158 -0.517 11.577 1.00 98.44 70 GLU A N 1
ATOM 541 C CA . GLU A 1 70 ? -9.840 -1.708 12.356 1.00 98.44 70 GLU A CA 1
ATOM 542 C C . GLU A 1 70 ? -8.694 -2.442 11.659 1.00 98.44 70 GLU A C 1
ATOM 544 O O . GLU A 1 70 ? -8.797 -2.740 10.466 1.00 98.44 70 GLU A O 1
ATOM 549 N N . ILE A 1 71 ? -7.613 -2.737 12.381 1.00 98.00 71 ILE A N 1
ATOM 550 C CA . ILE A 1 71 ? -6.466 -3.469 11.840 1.00 98.00 71 ILE A CA 1
ATOM 551 C C . ILE A 1 71 ? -6.359 -4.831 12.523 1.00 98.00 71 ILE A C 1
ATOM 553 O O . ILE A 1 71 ? -6.418 -4.947 13.745 1.00 98.00 71 ILE A O 1
ATOM 557 N N . THR A 1 72 ? -6.177 -5.879 11.728 1.00 98.19 72 THR A N 1
ATOM 558 C CA . THR A 1 72 ? -5.779 -7.210 12.203 1.00 98.19 72 THR A CA 1
ATOM 559 C C . THR A 1 72 ? -4.370 -7.515 11.712 1.00 98.19 72 THR A C 1
ATOM 561 O O . THR A 1 72 ? -4.057 -7.246 10.553 1.00 98.19 72 THR A O 1
ATOM 564 N N . ILE A 1 73 ? -3.531 -8.063 12.595 1.00 93.00 73 ILE A N 1
ATOM 565 C CA . ILE A 1 73 ? -2.115 -8.371 12.344 1.00 93.00 73 ILE A CA 1
ATOM 566 C C . ILE A 1 73 ? -1.829 -9.854 12.584 1.00 93.00 73 ILE A C 1
ATOM 568 O O . ILE A 1 73 ? -2.364 -10.382 13.588 1.00 93.00 73 ILE A O 1
#

Radius of gyration: 14.59 Å; chains: 1; bounding box: 30×18×37 Å

Organism: NCBI:txid408170

pLDDT: mean 96.12, std 5.6, range [58.81, 98.44]